Protein AF-A0A554VRQ4-F1 (afdb_monomer_lite)

Foldseek 3Di:
DKKKKKKKKWKFWQALVPGGDDTDDIDIDMDIADDPDDVVRVCCCCCVVVVHHDDPVQWDADPVVRKIKGKAKAAPVRHGDDPVVVVCRNVVNGIIMIIMMIMHMGDDDDDDDDDPPPPDD

Structure (mmCIF, N/CA/C/O backbone):
data_AF-A0A554VRQ4-F1
#
_entry.id   AF-A0A554VRQ4-F1
#
loop_
_atom_site.group_PDB
_atom_site.id
_atom_site.type_symbol
_atom_site.label_atom_id
_atom_site.label_alt_id
_atom_site.label_comp_id
_atom_site.label_asym_id
_atom_site.label_entity_id
_atom_site.label_seq_id
_atom_site.pdbx_PDB_ins_code
_atom_site.Cartn_x
_atom_site.Cartn_y
_atom_site.Cartn_z
_atom_site.occupancy
_atom_site.B_iso_or_equiv
_atom_site.auth_seq_id
_atom_site.auth_comp_id
_atom_site.auth_asym_id
_atom_site.auth_atom_id
_atom_site.pdbx_PDB_model_num
ATOM 1 N N . MET A 1 1 ? -8.711 6.465 19.608 1.00 90.56 1 MET A N 1
ATOM 2 C CA . MET A 1 1 ? -9.737 5.427 19.353 1.00 90.56 1 MET A CA 1
ATOM 3 C C . MET A 1 1 ? -9.061 4.222 18.715 1.00 90.56 1 MET A C 1
ATOM 5 O O . MET A 1 1 ? -7.950 4.379 18.217 1.00 90.56 1 MET A O 1
ATOM 9 N N . THR A 1 2 ? -9.646 3.027 18.795 1.00 95.50 2 THR A N 1
ATOM 10 C CA . THR A 1 2 ? -9.092 1.844 18.112 1.00 95.50 2 THR A CA 1
ATOM 11 C C . THR A 1 2 ? -9.851 1.640 16.814 1.00 95.50 2 THR A C 1
ATOM 13 O O . THR A 1 2 ? -11.077 1.631 16.828 1.00 95.50 2 THR A O 1
ATOM 16 N N . HIS A 1 3 ? -9.123 1.444 15.725 1.00 96.69 3 HIS A N 1
ATOM 17 C CA . HIS A 1 3 ? -9.673 1.111 14.421 1.00 96.69 3 HIS A CA 1
ATOM 18 C C . HIS A 1 3 ? -9.209 -0.287 14.028 1.00 96.69 3 HIS A C 1
ATOM 20 O O . HIS A 1 3 ? -8.067 -0.656 14.306 1.00 96.69 3 HIS A O 1
ATOM 26 N N . LEU A 1 4 ? -10.097 -1.059 13.415 1.00 96.81 4 LEU A N 1
ATOM 27 C CA . LEU A 1 4 ? -9.793 -2.334 12.783 1.00 96.81 4 LEU A CA 1
ATOM 28 C C . LEU A 1 4 ? -9.728 -2.112 11.280 1.00 96.81 4 LEU A C 1
ATOM 30 O O . LEU A 1 4 ? -10.665 -1.565 10.704 1.00 96.81 4 LEU A O 1
ATOM 34 N N . ILE A 1 5 ? -8.627 -2.522 10.671 1.00 97.69 5 ILE A N 1
ATOM 35 C CA . ILE A 1 5 ? -8.399 -2.412 9.236 1.00 97.69 5 ILE A CA 1
ATOM 36 C C . ILE A 1 5 ? -8.287 -3.825 8.688 1.00 97.69 5 ILE A C 1
ATOM 38 O O . ILE A 1 5 ? -7.500 -4.619 9.208 1.00 97.69 5 ILE A O 1
ATOM 42 N N . TYR A 1 6 ? -9.084 -4.116 7.668 1.00 97.81 6 TYR A N 1
ATOM 43 C CA . TYR A 1 6 ? -8.936 -5.279 6.801 1.00 97.81 6 TYR A CA 1
ATOM 44 C C . TYR A 1 6 ? -8.436 -4.787 5.457 1.00 97.81 6 TYR A C 1
ATOM 46 O O . TYR A 1 6 ? -8.896 -3.741 4.995 1.00 97.81 6 TYR A O 1
ATOM 54 N N . SER A 1 7 ? -7.494 -5.507 4.866 1.00 97.69 7 SER A N 1
ATOM 55 C CA . SER A 1 7 ? -6.928 -5.133 3.581 1.00 97.69 7 SER A CA 1
ATOM 56 C C . SER A 1 7 ? -6.642 -6.348 2.718 1.00 97.69 7 SER A C 1
ATOM 58 O O . SER A 1 7 ? -5.966 -7.269 3.186 1.00 97.69 7 SER A O 1
ATOM 60 N N . ASP A 1 8 ? -7.019 -6.252 1.458 1.00 97.69 8 ASP A N 1
ATOM 61 C CA . ASP A 1 8 ? -6.689 -7.211 0.417 1.00 97.69 8 ASP A CA 1
ATOM 62 C C . ASP A 1 8 ? -5.634 -6.588 -0.498 1.00 97.69 8 ASP A C 1
ATOM 64 O O . ASP A 1 8 ? -5.710 -5.406 -0.833 1.00 97.69 8 ASP A O 1
ATOM 68 N N . HIS A 1 9 ? -4.612 -7.363 -0.851 1.00 97.25 9 HIS A N 1
ATOM 69 C CA . HIS A 1 9 ? -3.454 -6.912 -1.617 1.00 97.25 9 HIS A CA 1
ATOM 70 C C . HIS A 1 9 ? -3.382 -7.737 -2.890 1.00 97.25 9 HIS A C 1
ATOM 72 O O . HIS A 1 9 ? -3.147 -8.944 -2.829 1.00 97.25 9 HIS A O 1
ATOM 78 N N . ASN A 1 10 ? -3.589 -7.091 -4.034 1.00 97.12 10 ASN A N 1
ATOM 79 C CA . ASN A 1 10 ? -3.439 -7.704 -5.348 1.00 97.12 10 ASN A CA 1
ATOM 80 C C . ASN A 1 10 ? -2.172 -7.149 -5.996 1.00 97.12 10 ASN A C 1
ATOM 82 O O . ASN A 1 10 ? -2.045 -5.939 -6.180 1.00 97.12 10 ASN A O 1
ATOM 86 N N . VAL A 1 11 ? -1.237 -8.033 -6.331 1.00 97.06 11 VAL A N 1
ATOM 87 C CA . VAL A 1 11 ? 0.063 -7.662 -6.889 1.00 97.06 11 VAL A CA 1
ATOM 88 C C . VAL A 1 11 ? 0.111 -8.046 -8.358 1.00 97.06 11 VAL A C 1
ATOM 90 O O . VAL A 1 11 ? -0.115 -9.208 -8.707 1.00 97.06 11 VAL A O 1
ATOM 93 N N . PHE A 1 12 ? 0.456 -7.088 -9.209 1.00 97.31 12 PHE A N 1
ATOM 94 C CA . PHE A 1 12 ? 0.561 -7.250 -10.655 1.00 97.31 12 PHE A CA 1
ATOM 95 C C . PHE A 1 12 ? 1.962 -6.877 -11.126 1.00 97.31 12 PHE A C 1
ATOM 97 O O . PHE A 1 12 ? 2.587 -5.992 -10.551 1.00 97.31 12 PHE A O 1
ATOM 104 N N . VAL A 1 13 ? 2.461 -7.519 -12.183 1.00 96.81 13 VAL A N 1
ATOM 105 C CA . VAL A 1 13 ? 3.591 -6.960 -12.943 1.00 96.81 13 VAL A CA 1
ATOM 106 C C . VAL A 1 13 ? 3.153 -5.618 -13.510 1.00 96.81 13 VAL A C 1
ATOM 108 O O . VAL A 1 13 ? 2.058 -5.524 -14.061 1.00 96.81 13 VAL A O 1
ATOM 111 N N . ASP A 1 14 ? 4.011 -4.611 -13.405 1.00 96.19 14 ASP A N 1
ATOM 112 C CA . ASP A 1 14 ? 3.687 -3.262 -13.848 1.00 96.19 14 ASP A CA 1
ATOM 113 C C . ASP A 1 14 ? 4.737 -2.732 -14.826 1.00 96.19 14 ASP A C 1
ATOM 115 O O . ASP A 1 14 ? 5.951 -2.795 -14.601 1.00 96.19 14 ASP A O 1
ATOM 119 N N . ASP A 1 15 ? 4.245 -2.238 -15.953 1.00 93.50 15 ASP A N 1
ATOM 120 C CA . ASP A 1 15 ? 5.029 -1.664 -17.033 1.00 93.50 15 ASP A CA 1
ATOM 121 C C . ASP A 1 15 ? 4.664 -0.194 -17.182 1.00 93.50 15 ASP A C 1
ATOM 123 O O . ASP A 1 15 ? 3.489 0.160 -17.205 1.00 93.50 15 ASP A O 1
ATOM 127 N N . PHE A 1 16 ? 5.662 0.675 -17.306 1.00 92.44 16 PHE A N 1
ATOM 128 C CA . PHE A 1 16 ? 5.398 2.108 -17.356 1.00 92.44 16 PHE A CA 1
ATOM 129 C C . PHE A 1 16 ? 4.540 2.532 -18.557 1.00 92.44 16 PHE A C 1
ATOM 131 O O . PHE A 1 16 ? 3.721 3.443 -18.430 1.00 92.44 16 PHE A O 1
ATOM 138 N N . GLU A 1 17 ? 4.711 1.894 -19.718 1.00 92.50 17 GLU A N 1
ATOM 139 C CA . GLU A 1 17 ? 3.980 2.260 -20.935 1.00 92.50 17 GLU A CA 1
ATOM 140 C C . GLU A 1 17 ? 2.649 1.513 -21.056 1.00 92.50 17 GLU A C 1
ATOM 142 O O . GLU A 1 17 ? 1.657 2.085 -21.513 1.00 92.50 17 GLU A O 1
ATOM 147 N N . GLU A 1 18 ? 2.622 0.239 -20.659 1.00 91.31 18 GLU A N 1
ATOM 148 C CA . GLU A 1 18 ? 1.457 -0.638 -20.834 1.00 91.31 18 GLU A CA 1
ATOM 149 C C . GLU A 1 18 ? 0.561 -0.736 -19.585 1.00 91.31 18 GLU A C 1
ATOM 151 O O . GLU A 1 18 ? -0.578 -1.192 -19.691 1.00 91.31 18 GLU A O 1
ATOM 156 N N . GLY A 1 19 ? 1.034 -0.266 -18.428 1.00 89.75 19 GLY A N 1
ATOM 157 C CA . GLY A 1 19 ? 0.351 -0.341 -17.138 1.00 89.75 19 GLY A CA 1
ATOM 158 C C . GLY A 1 19 ? 0.397 -1.737 -16.509 1.00 89.75 19 GLY A C 1
ATOM 159 O O . GLY A 1 19 ? 1.355 -2.496 -16.686 1.00 89.75 19 GLY A O 1
ATOM 160 N N . GLU A 1 20 ? -0.664 -2.075 -15.774 1.00 90.31 20 GLU A N 1
ATOM 161 C CA . GLU A 1 20 ? -0.806 -3.363 -15.092 1.00 90.31 20 GLU A CA 1
ATOM 162 C C . GLU A 1 20 ? -0.917 -4.526 -16.090 1.00 90.31 20 GLU A C 1
ATOM 164 O O . GLU A 1 20 ? -1.728 -4.508 -17.022 1.00 90.31 20 GLU A O 1
ATOM 169 N N . LYS A 1 21 ? -0.118 -5.571 -15.857 1.00 93.69 21 LYS A N 1
ATOM 170 C CA . LYS A 1 21 ? -0.062 -6.799 -16.658 1.00 93.69 21 L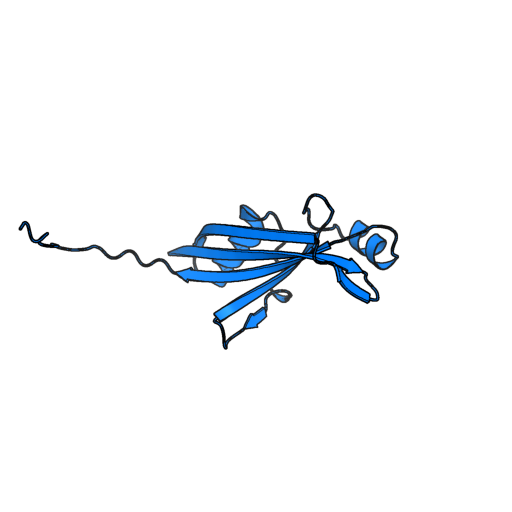YS A CA 1
ATOM 171 C C . LYS A 1 21 ? -0.576 -7.995 -15.851 1.00 93.69 21 LYS A C 1
ATOM 173 O O . LYS A 1 21 ? -1.720 -8.021 -15.400 1.00 93.69 21 LYS A O 1
ATOM 178 N N . ASP A 1 22 ? 0.258 -9.020 -15.701 1.00 95.38 22 ASP A N 1
ATOM 179 C CA . ASP A 1 22 ? -0.119 -10.283 -15.086 1.00 95.38 22 ASP A CA 1
ATOM 180 C C . ASP A 1 22 ? -0.248 -10.145 -13.569 1.00 95.38 22 ASP A C 1
ATOM 182 O O . ASP A 1 22 ? 0.634 -9.605 -12.901 1.00 95.38 22 ASP A O 1
ATOM 186 N N . HIS A 1 23 ? -1.323 -10.705 -13.017 1.00 96.06 23 HIS A N 1
ATOM 187 C CA . HIS A 1 23 ? -1.478 -10.882 -11.577 1.00 96.06 23 HIS A CA 1
ATOM 188 C C . HIS A 1 23 ? -0.500 -11.949 -11.072 1.00 96.06 23 HIS A C 1
ATOM 190 O O . HIS A 1 23 ? -0.539 -13.098 -11.521 1.00 96.06 23 HIS A O 1
ATOM 196 N N . VAL A 1 24 ? 0.350 -11.589 -10.113 1.00 95.62 24 VAL A N 1
ATOM 197 C CA . VAL A 1 24 ? 1.421 -12.458 -9.607 1.00 95.62 24 VAL A CA 1
ATOM 198 C C . VAL A 1 24 ? 1.195 -12.936 -8.185 1.00 95.62 24 VAL A C 1
ATOM 200 O O . VAL A 1 24 ? 1.670 -14.018 -7.837 1.00 95.62 24 VAL A O 1
ATOM 203 N N . ASN A 1 25 ? 0.485 -12.171 -7.354 1.00 95.31 25 ASN A N 1
ATOM 204 C CA . ASN A 1 25 ? 0.274 -12.552 -5.965 1.00 95.31 25 ASN A CA 1
ATOM 205 C C . ASN A 1 25 ? -0.971 -11.901 -5.367 1.00 95.31 25 ASN A C 1
ATOM 207 O O . ASN A 1 25 ? -1.312 -10.776 -5.708 1.00 95.31 25 ASN A O 1
ATOM 211 N N . PHE A 1 26 ? -1.583 -12.601 -4.417 1.00 95.94 26 PHE A N 1
ATOM 212 C CA . PHE A 1 26 ? -2.677 -12.094 -3.604 1.00 95.94 26 PHE A CA 1
ATOM 213 C C . PHE A 1 26 ? -2.438 -12.445 -2.141 1.00 95.94 26 PHE A C 1
ATOM 215 O O . PHE A 1 26 ? -2.082 -13.586 -1.827 1.00 95.94 26 PHE A O 1
ATOM 222 N N . TYR A 1 27 ? -2.667 -11.493 -1.243 1.00 95.62 27 TYR A N 1
ATOM 223 C CA . TYR A 1 27 ? -2.670 -11.762 0.189 1.00 95.62 27 TYR A CA 1
ATOM 224 C C . TYR A 1 27 ? -3.573 -10.800 0.954 1.00 95.62 27 TYR A C 1
ATOM 226 O O . TYR A 1 27 ? -3.866 -9.692 0.518 1.00 95.62 27 TYR A O 1
ATOM 234 N N . GLU A 1 28 ? -3.982 -11.230 2.141 1.00 97.19 28 GLU A N 1
ATOM 235 C CA . GLU A 1 28 ? -4.864 -10.473 3.022 1.00 97.19 28 GLU A CA 1
ATOM 236 C C . GLU A 1 28 ? -4.117 -10.121 4.305 1.00 97.19 28 GLU A C 1
ATOM 238 O O . GLU A 1 28 ? -3.312 -10.902 4.820 1.00 97.19 28 GLU A O 1
ATOM 243 N N . ASN A 1 29 ? -4.421 -8.956 4.861 1.00 96.12 29 ASN A N 1
ATOM 244 C CA . ASN A 1 29 ? -3.918 -8.523 6.153 1.00 96.12 29 ASN A CA 1
ATOM 245 C C . ASN A 1 29 ? -5.045 -7.934 6.995 1.00 96.12 29 ASN A C 1
ATOM 247 O O . ASN A 1 29 ? -6.027 -7.385 6.498 1.00 96.12 29 ASN A O 1
ATOM 251 N N . ASN A 1 30 ? -4.873 -8.011 8.311 1.00 96.31 30 ASN A N 1
ATOM 252 C CA . ASN A 1 30 ? -5.686 -7.250 9.245 1.00 96.31 30 ASN A CA 1
ATOM 253 C C . ASN A 1 30 ? -4.812 -6.629 10.332 1.00 96.31 30 ASN A C 1
ATOM 255 O O . ASN A 1 30 ? -3.773 -7.172 10.712 1.00 96.31 30 ASN A O 1
ATOM 259 N N . ALA A 1 31 ? -5.227 -5.470 10.831 1.00 96.81 31 ALA A N 1
ATOM 260 C CA . ALA A 1 31 ? -4.524 -4.782 11.900 1.00 96.81 31 ALA A CA 1
ATOM 261 C C . ALA A 1 31 ? -5.476 -3.971 12.775 1.00 96.81 31 ALA A C 1
ATOM 263 O O . ALA A 1 31 ? -6.460 -3.401 12.310 1.00 96.81 31 ALA A O 1
ATOM 264 N N . GLN A 1 32 ? -5.131 -3.866 14.058 1.00 97.06 32 GLN A N 1
ATOM 265 C CA . GLN A 1 32 ? -5.722 -2.875 14.950 1.00 97.06 32 GLN A CA 1
ATOM 266 C C . GLN A 1 32 ? -4.763 -1.703 15.122 1.00 97.06 32 GLN A C 1
ATOM 268 O O . GLN A 1 32 ? -3.602 -1.889 15.493 1.00 97.06 32 GLN A O 1
ATOM 273 N N . VAL A 1 33 ? -5.267 -0.493 14.898 1.00 97.12 33 VAL A N 1
ATOM 274 C CA . VAL A 1 33 ? -4.489 0.747 14.951 1.00 97.12 33 VAL A CA 1
ATOM 275 C C . VAL A 1 33 ? -5.142 1.722 15.921 1.00 97.12 33 VAL A C 1
ATOM 277 O O . VAL A 1 33 ? -6.357 1.932 15.903 1.00 97.12 33 VAL A O 1
ATOM 280 N N . LYS A 1 34 ? -4.340 2.332 16.799 1.00 96.81 34 LYS A N 1
ATOM 281 C CA . LYS A 1 34 ? -4.808 3.418 17.664 1.00 96.81 34 LYS A CA 1
ATOM 282 C C . LYS A 1 34 ? -4.578 4.748 16.961 1.00 96.81 34 LYS A C 1
ATOM 284 O O . LYS A 1 34 ? -3.435 5.110 16.731 1.00 96.81 34 LYS A O 1
ATOM 289 N N . ALA A 1 35 ? -5.657 5.466 16.677 1.00 96.94 35 ALA A N 1
ATOM 290 C CA . ALA A 1 35 ? -5.616 6.756 15.995 1.00 96.94 35 ALA A CA 1
ATOM 291 C C . ALA A 1 35 ? -6.742 7.684 16.479 1.00 96.94 35 ALA A C 1
ATOM 293 O O . ALA A 1 35 ? -7.703 7.245 17.123 1.00 96.94 35 ALA A O 1
ATOM 294 N N . GLU A 1 36 ? -6.618 8.971 16.184 1.00 95.81 36 GLU A N 1
ATOM 295 C CA . GLU A 1 36 ? -7.581 10.034 16.481 1.00 95.81 36 GLU A CA 1
ATOM 296 C C . GLU A 1 36 ? -8.715 10.113 15.456 1.00 95.81 36 GLU A C 1
ATOM 298 O O . GLU A 1 36 ? -9.780 10.623 15.780 1.00 95.81 36 GLU A O 1
ATOM 303 N N . ASN A 1 37 ? -8.510 9.622 14.233 1.00 93.69 37 ASN A N 1
ATOM 304 C CA . ASN A 1 37 ? -9.518 9.586 13.173 1.00 93.69 37 ASN A CA 1
ATOM 305 C C . ASN A 1 37 ? -9.170 8.519 12.116 1.00 93.69 37 ASN A C 1
ATOM 307 O O . ASN A 1 37 ? -8.080 7.943 12.148 1.00 93.69 37 ASN A O 1
ATOM 311 N N . LEU A 1 38 ? -10.090 8.280 11.174 1.00 92.50 38 LEU A N 1
ATOM 312 C CA . LEU A 1 38 ? -9.932 7.282 10.109 1.00 92.50 38 LEU A CA 1
ATOM 313 C C . LEU A 1 38 ? -8.704 7.534 9.227 1.00 92.50 38 LEU A C 1
ATOM 315 O O . LEU A 1 38 ? -7.960 6.600 8.947 1.00 92.50 38 LEU A O 1
ATOM 319 N N . LEU A 1 39 ? -8.462 8.786 8.826 1.00 94.75 39 LEU A N 1
ATOM 320 C CA . LEU A 1 39 ? -7.331 9.125 7.960 1.00 94.75 39 LEU A CA 1
ATOM 321 C C . LEU A 1 39 ? -5.997 8.799 8.638 1.00 94.75 39 LEU A C 1
ATOM 323 O O . LEU A 1 39 ? -5.143 8.165 8.029 1.00 94.75 39 LEU A O 1
ATOM 327 N N . GLN A 1 40 ? -5.848 9.166 9.911 1.00 97.25 40 GLN A N 1
ATOM 328 C CA . GLN A 1 40 ? -4.653 8.830 10.680 1.00 97.25 40 GLN A CA 1
ATOM 329 C C . GLN A 1 40 ? -4.528 7.313 10.900 1.00 97.25 40 GLN A C 1
ATOM 331 O O . GLN A 1 40 ? -3.421 6.789 10.920 1.00 97.25 40 GLN A O 1
ATOM 336 N N . ALA A 1 41 ? -5.639 6.581 11.050 1.00 97.00 41 ALA A N 1
ATOM 337 C CA . ALA A 1 41 ? -5.589 5.123 11.157 1.00 97.00 41 ALA A CA 1
ATOM 338 C C . ALA A 1 41 ? -5.020 4.475 9.884 1.00 97.00 41 ALA A C 1
ATOM 340 O O 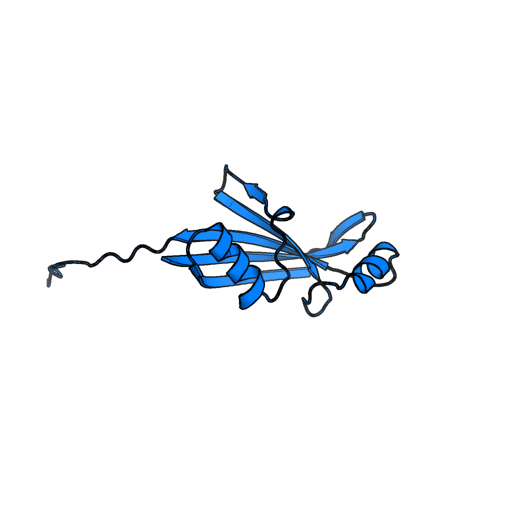. ALA A 1 41 ? -4.201 3.564 9.983 1.00 97.00 41 ALA A O 1
ATOM 341 N N . ILE A 1 42 ? -5.424 4.973 8.711 1.00 96.12 42 ILE A N 1
ATOM 342 C CA . ILE A 1 42 ? -4.928 4.527 7.402 1.00 96.12 42 ILE A CA 1
ATOM 343 C C . ILE A 1 42 ? -3.448 4.879 7.236 1.00 96.12 42 ILE A C 1
ATOM 345 O O . ILE A 1 42 ? -2.652 4.017 6.877 1.00 96.12 42 ILE A O 1
ATOM 349 N N . GLU A 1 43 ? -3.063 6.115 7.554 1.00 97.75 43 GLU A N 1
ATOM 350 C CA . GLU A 1 43 ? -1.668 6.564 7.508 1.00 97.75 43 GLU A CA 1
ATOM 351 C C . GLU A 1 43 ? -0.761 5.688 8.383 1.00 97.75 43 GLU A C 1
ATOM 353 O O . GLU A 1 43 ? 0.260 5.187 7.914 1.00 97.75 43 GLU A O 1
ATOM 358 N N . LEU A 1 44 ? -1.151 5.444 9.638 1.00 98.06 44 LEU A N 1
ATOM 359 C CA . LEU A 1 44 ? -0.393 4.597 10.565 1.00 98.06 44 LEU A CA 1
ATOM 360 C C . LEU A 1 44 ? -0.357 3.134 10.115 1.00 98.06 44 LEU A C 1
ATOM 362 O O . LEU A 1 44 ? 0.633 2.444 10.335 1.00 98.06 44 LEU A O 1
ATOM 366 N N . TYR A 1 45 ? -1.417 2.637 9.482 1.00 97.56 45 TYR A N 1
ATOM 367 C CA . TYR A 1 45 ? -1.418 1.290 8.922 1.00 97.56 45 TYR A CA 1
ATOM 368 C C . TYR A 1 45 ? -0.401 1.153 7.784 1.00 97.56 45 TYR A C 1
ATOM 370 O O . TYR A 1 45 ? 0.460 0.274 7.827 1.00 97.56 45 TYR A O 1
ATOM 378 N N . ILE A 1 46 ? -0.445 2.070 6.819 1.00 96.81 46 ILE A N 1
ATOM 379 C CA . ILE A 1 46 ? 0.462 2.081 5.669 1.00 96.81 46 ILE A CA 1
ATOM 380 C C . ILE A 1 46 ? 1.918 2.253 6.131 1.00 96.81 46 ILE A C 1
ATOM 382 O O . ILE A 1 46 ? 2.790 1.499 5.708 1.00 96.81 46 ILE A O 1
ATOM 386 N N . THR A 1 47 ? 2.180 3.172 7.061 1.00 97.25 47 THR A N 1
ATOM 387 C CA . T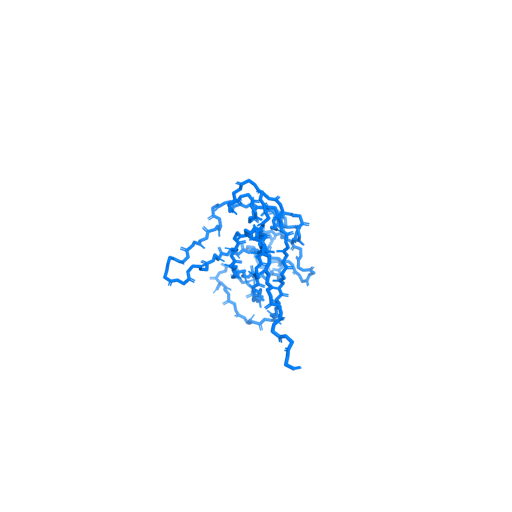HR A 1 47 ? 3.550 3.490 7.501 1.00 97.25 47 THR A CA 1
ATOM 388 C C . THR A 1 47 ? 4.118 2.528 8.542 1.00 97.25 47 THR A C 1
ATOM 390 O O . THR A 1 47 ? 5.280 2.145 8.443 1.00 97.25 47 THR A O 1
ATOM 393 N N . GLU A 1 48 ? 3.342 2.107 9.545 1.00 97.06 48 GLU A N 1
ATOM 394 C CA . GLU A 1 48 ? 3.865 1.316 10.671 1.00 97.06 48 GLU A CA 1
ATOM 395 C C . GLU A 1 48 ? 3.602 -0.189 10.556 1.00 97.06 48 GLU A C 1
ATOM 397 O O . GLU A 1 48 ? 4.229 -0.969 11.280 1.00 97.06 48 GLU A O 1
ATOM 402 N N . LYS A 1 49 ? 2.638 -0.612 9.726 1.00 95.31 49 LYS A N 1
ATOM 403 C CA . LYS A 1 49 ? 2.313 -2.038 9.531 1.00 95.31 49 LYS A CA 1
ATOM 404 C C . LYS A 1 49 ? 2.782 -2.562 8.187 1.00 95.31 49 LYS A C 1
ATOM 406 O O . LYS A 1 49 ? 3.274 -3.684 8.144 1.00 95.31 49 LYS A O 1
ATOM 411 N N . LEU A 1 50 ? 2.632 -1.763 7.133 1.00 94.88 50 LEU A N 1
ATOM 412 C CA . LEU A 1 50 ? 3.068 -2.126 5.784 1.00 94.88 50 LEU A CA 1
ATOM 413 C C . LEU A 1 50 ? 4.441 -1.550 5.418 1.00 94.88 50 LEU A C 1
ATOM 415 O O . LEU A 1 50 ? 5.042 -2.007 4.456 1.00 94.88 50 LEU A O 1
ATOM 419 N N . TYR A 1 51 ? 4.961 -0.6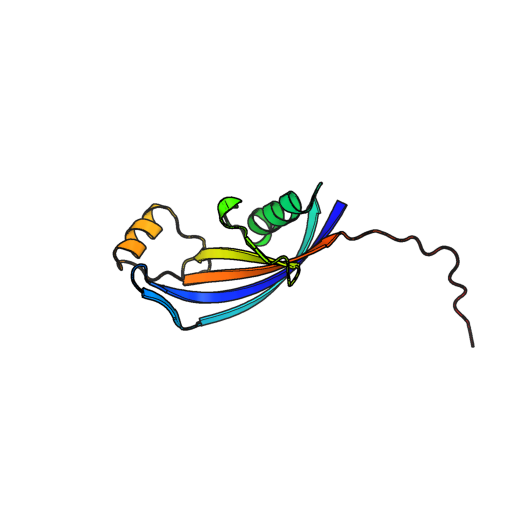05 6.209 1.00 95.38 51 TYR A N 1
ATOM 420 C CA . TYR A 1 51 ? 6.267 0.030 5.999 1.00 95.38 51 TYR A CA 1
ATOM 421 C C . TYR A 1 51 ? 6.393 0.787 4.666 1.00 95.38 51 TYR A C 1
ATOM 423 O O . TYR A 1 51 ? 7.494 0.942 4.140 1.00 95.38 51 TYR A O 1
ATOM 431 N N . TYR A 1 52 ? 5.276 1.303 4.148 1.00 96.06 52 TYR A N 1
ATOM 432 C CA . TYR A 1 52 ? 5.235 2.133 2.945 1.00 96.06 52 TYR A CA 1
ATOM 433 C C . TYR A 1 52 ? 5.154 3.621 3.271 1.00 96.06 52 TYR A C 1
ATOM 435 O O . TYR A 1 52 ? 4.698 4.034 4.340 1.00 96.06 52 TYR A O 1
ATOM 443 N N . THR A 1 53 ? 5.557 4.452 2.314 1.00 95.50 53 THR A N 1
ATOM 444 C CA . THR A 1 53 ? 5.391 5.900 2.400 1.00 95.50 53 THR A CA 1
ATOM 445 C C . THR A 1 53 ? 3.926 6.255 2.179 1.00 95.50 53 THR A C 1
ATOM 447 O O . THR A 1 53 ? 3.344 5.958 1.134 1.00 95.50 53 THR A O 1
ATOM 450 N N . PHE A 1 54 ? 3.321 6.939 3.149 1.00 95.94 54 PHE A N 1
ATOM 451 C CA . PHE A 1 54 ? 1.955 7.420 3.002 1.00 95.94 54 PHE A CA 1
ATOM 452 C C . PHE A 1 54 ? 1.890 8.710 2.177 1.00 95.94 54 PHE A C 1
ATOM 454 O O . PHE A 1 54 ? 2.523 9.714 2.507 1.00 95.94 54 PHE A O 1
ATOM 461 N N . LYS A 1 55 ? 1.074 8.684 1.125 1.00 94.38 55 LYS A N 1
ATOM 462 C CA . LYS A 1 55 ? 0.764 9.809 0.245 1.00 94.38 55 LYS A CA 1
ATOM 463 C C . LYS A 1 55 ? -0.743 9.900 0.096 1.00 94.38 55 LYS A C 1
ATOM 465 O O . LYS A 1 55 ? -1.372 9.074 -0.559 1.00 94.38 55 LYS A O 1
ATOM 470 N N . LYS A 1 56 ? -1.344 10.899 0.738 1.00 92.88 56 LYS A N 1
ATOM 471 C CA . LYS A 1 56 ? -2.804 11.051 0.798 1.00 92.88 56 LYS A CA 1
ATOM 472 C C . LYS A 1 56 ? -3.442 11.131 -0.592 1.00 92.88 56 LYS A C 1
ATOM 474 O O . LYS A 1 56 ? -4.572 10.695 -0.763 1.00 92.88 56 LYS A O 1
ATOM 479 N N . GLU A 1 57 ? -2.732 11.682 -1.567 1.00 93.31 57 GLU A N 1
ATOM 480 C CA . GLU A 1 57 ? -3.155 11.789 -2.963 1.00 93.31 57 GLU A CA 1
ATOM 481 C C . GLU A 1 57 ? -3.366 10.439 -3.666 1.00 93.31 57 GLU A C 1
ATOM 483 O O . GLU A 1 57 ? -4.030 10.410 -4.696 1.00 93.31 57 GLU A O 1
ATOM 488 N N . TYR A 1 58 ? -2.831 9.340 -3.125 1.00 91.25 58 TYR A N 1
ATOM 489 C CA . TYR A 1 58 ? -3.031 7.992 -3.668 1.00 91.25 58 TYR A CA 1
ATOM 490 C C . TYR A 1 58 ? -4.256 7.297 -3.066 1.00 91.25 58 TYR A C 1
ATOM 492 O O . TYR A 1 58 ? -4.622 6.215 -3.513 1.00 91.25 58 TYR A O 1
ATOM 500 N N . LEU A 1 59 ? -4.906 7.905 -2.066 1.00 93.62 59 LEU A N 1
ATOM 501 C CA . LEU A 1 59 ? -6.145 7.375 -1.513 1.00 93.62 59 LEU A CA 1
ATOM 502 C C . LEU A 1 59 ? -7.323 7.694 -2.425 1.00 93.62 59 LEU A C 1
ATOM 504 O O . LEU A 1 59 ? -7.620 8.858 -2.705 1.00 93.62 59 LEU A O 1
ATOM 508 N N . TYR A 1 60 ? -8.071 6.654 -2.759 1.00 94.44 60 TYR A N 1
ATOM 509 C CA . TYR A 1 60 ? -9.375 6.766 -3.384 1.00 94.44 60 TYR A CA 1
ATOM 510 C C . TYR A 1 60 ? -10.421 6.066 -2.512 1.00 94.44 60 TYR A C 1
ATOM 512 O O . TYR A 1 60 ? -10.220 4.933 -2.092 1.00 94.44 60 TYR A O 1
ATOM 520 N N . LEU A 1 61 ? -11.527 6.745 -2.206 1.00 93.44 61 LEU A N 1
ATOM 521 C CA . LEU A 1 61 ? -12.662 6.151 -1.498 1.00 93.44 61 LEU A CA 1
ATOM 522 C C . LEU A 1 61 ? -13.773 5.871 -2.507 1.00 93.44 61 LEU A C 1
ATOM 524 O O . LEU A 1 61 ? -14.311 6.809 -3.096 1.00 93.44 61 LEU A O 1
ATOM 528 N N . ASP A 1 62 ? -14.148 4.605 -2.651 1.00 92.69 62 ASP A N 1
ATOM 529 C CA . ASP A 1 62 ? -15.374 4.229 -3.343 1.00 92.69 62 ASP A CA 1
ATOM 530 C C . ASP A 1 62 ? -16.562 4.381 -2.379 1.00 92.69 62 ASP A C 1
ATOM 532 O O . ASP A 1 62 ? -16.765 3.594 -1.450 1.00 92.69 62 ASP A O 1
ATOM 536 N N . GLU A 1 63 ? -17.362 5.428 -2.589 1.00 86.88 63 GLU A N 1
ATOM 537 C CA . GLU A 1 63 ? -18.539 5.721 -1.764 1.00 86.88 63 GLU A CA 1
ATOM 538 C C . GLU A 1 63 ? -19.635 4.649 -1.870 1.00 86.88 63 GLU A C 1
ATOM 540 O O . GLU A 1 63 ? -20.435 4.517 -0.943 1.00 86.88 63 GLU A O 1
ATOM 545 N N . GLY A 1 64 ? -19.688 3.885 -2.968 1.00 87.44 64 GLY A N 1
ATOM 546 C CA . GLY A 1 64 ? -20.707 2.858 -3.186 1.00 87.44 64 GLY A CA 1
ATOM 547 C C . GLY A 1 64 ? -20.461 1.583 -2.382 1.00 87.44 64 GLY A C 1
ATOM 548 O O . GLY A 1 64 ? -21.413 0.912 -1.979 1.00 87.44 64 GLY A O 1
ATOM 549 N N . THR A 1 65 ? -19.193 1.262 -2.133 1.00 88.44 65 THR A N 1
ATOM 550 C CA . THR A 1 65 ? -18.764 0.033 -1.447 1.00 88.44 65 THR A CA 1
ATOM 551 C C . THR A 1 65 ? -18.131 0.294 -0.081 1.00 88.44 65 THR A C 1
ATOM 553 O O . THR A 1 65 ? -17.933 -0.645 0.690 1.00 88.44 65 THR A O 1
ATOM 556 N N . HIS A 1 66 ? -17.852 1.561 0.248 1.00 88.25 66 HIS A N 1
ATOM 557 C CA . HIS A 1 66 ? -17.086 1.976 1.425 1.00 88.25 66 HIS A CA 1
ATOM 558 C C . HIS A 1 66 ? -15.688 1.336 1.497 1.00 88.25 66 HIS A C 1
ATOM 560 O O . HIS A 1 66 ? -15.153 1.122 2.588 1.00 88.25 66 HIS A O 1
ATOM 566 N N . VAL A 1 67 ? -15.101 1.042 0.334 1.00 95.00 67 VAL A N 1
ATOM 567 C CA . VAL A 1 67 ? -13.745 0.505 0.194 1.00 95.00 67 VAL A CA 1
ATOM 568 C C . VAL A 1 67 ? -12.777 1.634 -0.136 1.00 95.00 67 VAL A C 1
ATOM 570 O O . VAL A 1 67 ? -13.075 2.546 -0.908 1.00 95.00 67 VAL A O 1
ATOM 573 N N . ILE A 1 68 ? -11.608 1.587 0.491 1.00 95.69 68 ILE A N 1
ATOM 574 C CA . ILE A 1 68 ? -10.506 2.511 0.251 1.00 95.69 68 ILE A CA 1
ATOM 575 C C . ILE A 1 68 ? -9.479 1.803 -0.621 1.00 95.69 68 ILE A C 1
ATOM 577 O O . ILE A 1 68 ? -8.945 0.773 -0.223 1.00 95.69 68 ILE A O 1
ATOM 581 N N . HIS A 1 69 ? -9.178 2.386 -1.770 1.00 96.12 69 HIS A N 1
ATOM 582 C CA . HIS A 1 69 ? -8.151 1.919 -2.686 1.00 96.12 69 HIS A CA 1
ATOM 583 C C . HIS A 1 69 ? -6.871 2.732 -2.502 1.00 96.12 69 HIS A C 1
ATOM 585 O O . HIS A 1 69 ? -6.925 3.945 -2.259 1.00 96.12 69 HIS A O 1
ATOM 591 N N . TYR A 1 70 ? -5.728 2.062 -2.600 1.00 95.69 70 TYR A N 1
ATOM 592 C CA . TYR A 1 70 ? -4.416 2.696 -2.538 1.00 95.69 70 TYR A CA 1
ATOM 593 C C . TYR A 1 70 ? -3.388 1.811 -3.236 1.00 95.69 70 TYR A C 1
ATOM 595 O O . TYR A 1 70 ? -3.295 0.628 -2.927 1.00 95.69 70 TYR A O 1
ATOM 603 N N . ASP A 1 71 ? -2.587 2.397 -4.120 1.00 93.75 71 ASP A N 1
ATOM 604 C CA . ASP A 1 71 ? -1.647 1.649 -4.953 1.00 93.75 71 ASP A CA 1
ATOM 605 C C . ASP A 1 71 ? -0.207 2.085 -4.641 1.00 93.75 71 ASP A C 1
ATOM 607 O O . ASP A 1 71 ? 0.091 3.275 -4.479 1.00 93.75 71 ASP A O 1
ATOM 611 N N . VAL A 1 72 ? 0.705 1.115 -4.554 1.00 95.19 72 VAL A N 1
ATOM 612 C CA . VAL A 1 72 ? 2.147 1.352 -4.391 1.00 95.19 72 VAL A CA 1
ATOM 613 C C . VAL A 1 72 ? 2.913 0.542 -5.415 1.00 95.19 72 VAL A C 1
ATOM 615 O O . VAL A 1 72 ? 2.634 -0.630 -5.637 1.00 95.19 72 VAL A O 1
ATOM 618 N N . LEU A 1 73 ? 3.929 1.166 -6.001 1.00 95.88 73 LEU A N 1
ATOM 619 C CA . LEU A 1 73 ? 4.882 0.474 -6.854 1.00 95.88 73 LEU A CA 1
ATOM 620 C C . LEU A 1 73 ? 5.987 -0.139 -5.987 1.00 95.88 73 LEU A C 1
ATOM 622 O O . LEU A 1 73 ? 6.681 0.594 -5.271 1.00 95.88 73 LEU A O 1
ATOM 626 N N . VAL A 1 74 ? 6.136 -1.460 -6.055 1.00 96.81 74 VAL A N 1
ATOM 627 C CA . VAL A 1 74 ? 7.059 -2.249 -5.232 1.00 96.81 74 VAL A CA 1
ATOM 628 C C . VAL A 1 74 ? 7.996 -3.121 -6.067 1.00 96.81 74 VAL A C 1
ATOM 630 O O . VAL A 1 74 ? 7.745 -3.390 -7.242 1.00 96.81 74 VAL A O 1
ATOM 633 N N . ASP A 1 75 ? 9.107 -3.536 -5.466 1.00 96.25 75 ASP A N 1
ATOM 634 C CA . ASP A 1 75 ? 10.039 -4.494 -6.050 1.00 96.25 75 ASP A CA 1
ATOM 635 C C . ASP A 1 75 ? 9.595 -5.947 -5.785 1.00 96.25 75 ASP A C 1
ATOM 637 O O . ASP A 1 75 ? 8.526 -6.216 -5.229 1.00 96.25 75 ASP A O 1
ATOM 641 N N . ASN A 1 76 ? 10.423 -6.912 -6.192 1.00 94.19 76 ASN A N 1
ATOM 642 C CA . ASN A 1 76 ? 10.142 -8.335 -5.984 1.00 94.19 76 ASN A CA 1
ATOM 643 C C . ASN A 1 76 ? 10.077 -8.741 -4.497 1.00 94.19 76 ASN A C 1
ATOM 645 O O . ASN A 1 76 ? 9.453 -9.748 -4.162 1.00 94.19 76 ASN A O 1
ATOM 649 N N . ASP A 1 77 ? 10.704 -7.967 -3.612 1.00 94.12 77 ASP A N 1
ATOM 650 C CA . ASP A 1 77 ? 10.712 -8.196 -2.169 1.00 94.12 77 ASP A CA 1
ATOM 651 C C . ASP A 1 77 ? 9.613 -7.379 -1.458 1.00 94.12 77 ASP A C 1
ATOM 653 O O . ASP A 1 77 ? 9.586 -7.304 -0.227 1.00 94.12 77 ASP A O 1
ATOM 657 N N . GLN A 1 78 ? 8.674 -6.812 -2.230 1.00 91.19 78 GLN A N 1
ATOM 658 C CA . GLN A 1 78 ? 7.552 -5.984 -1.781 1.00 91.19 78 GLN A CA 1
ATOM 659 C C . GLN A 1 78 ? 7.978 -4.685 -1.084 1.00 91.19 78 GLN A C 1
ATOM 661 O O . GLN A 1 78 ? 7.196 -4.120 -0.314 1.00 91.19 78 GLN A O 1
ATOM 666 N N . GLN A 1 79 ? 9.187 -4.187 -1.356 1.00 95.38 79 GLN A N 1
ATOM 667 C CA . GLN A 1 79 ? 9.653 -2.884 -0.884 1.00 95.38 79 GLN A CA 1
ATOM 668 C C . GLN A 1 79 ? 9.231 -1.786 -1.855 1.00 95.38 79 GLN A C 1
ATOM 670 O O . GLN A 1 79 ? 9.294 -1.960 -3.069 1.00 95.38 79 GLN A O 1
ATOM 675 N N . GLU A 1 80 ? 8.797 -0.640 -1.329 1.00 96.06 80 GLU A N 1
ATOM 676 C CA . GLU A 1 80 ? 8.450 0.509 -2.167 1.00 96.06 80 GLU A CA 1
ATOM 677 C C . GLU A 1 80 ? 9.675 1.007 -2.944 1.00 96.06 80 GLU A C 1
ATOM 679 O O . GLU A 1 80 ? 10.736 1.239 -2.363 1.00 96.06 80 GLU A O 1
ATOM 684 N N . LEU A 1 81 ? 9.500 1.243 -4.248 1.00 96.12 81 LEU A N 1
ATOM 685 C CA . LEU A 1 81 ? 10.576 1.768 -5.085 1.00 96.12 81 LEU A CA 1
ATOM 686 C C . LEU A 1 81 ? 10.992 3.175 -4.646 1.00 96.12 81 LEU A C 1
ATOM 688 O O . LEU A 1 81 ? 10.171 4.100 -4.534 1.00 96.12 81 LEU A O 1
ATOM 692 N N . THR A 1 82 ? 12.302 3.367 -4.531 1.00 95.38 82 THR A N 1
ATOM 693 C CA . THR A 1 82 ? 12.934 4.679 -4.389 1.00 95.38 82 THR A CA 1
ATOM 694 C C . THR A 1 82 ? 12.744 5.535 -5.645 1.00 95.38 82 THR A C 1
ATOM 696 O O . THR A 1 82 ? 12.398 5.057 -6.724 1.00 95.38 82 THR A O 1
ATOM 699 N N . GLU A 1 83 ? 13.023 6.839 -5.550 1.00 94.88 83 GLU A N 1
ATOM 700 C CA . GLU A 1 83 ? 12.950 7.738 -6.712 1.00 94.88 83 GLU A CA 1
ATOM 701 C C . GLU A 1 83 ? 13.902 7.318 -7.850 1.00 94.88 83 GLU A C 1
ATOM 703 O O . GLU A 1 83 ? 13.593 7.513 -9.026 1.00 94.88 83 GLU A O 1
ATOM 708 N N . ILE A 1 84 ? 15.062 6.742 -7.515 1.00 96.94 84 ILE A N 1
ATOM 709 C CA . ILE A 1 84 ? 16.023 6.267 -8.517 1.00 96.94 84 ILE A CA 1
ATOM 710 C C . ILE A 1 84 ? 15.459 5.042 -9.235 1.00 96.94 84 ILE A C 1
ATOM 712 O O . ILE A 1 84 ? 15.446 5.028 -10.461 1.00 96.94 84 ILE A O 1
ATOM 716 N N . GLU A 1 85 ? 14.945 4.065 -8.491 1.00 96.88 85 GLU A N 1
ATOM 717 C CA . GLU A 1 85 ? 14.354 2.850 -9.061 1.00 96.88 85 GLU A CA 1
ATOM 718 C C . GLU A 1 85 ? 13.123 3.168 -9.905 1.00 96.88 85 GLU A C 1
ATOM 720 O O . GLU A 1 85 ? 12.986 2.632 -10.997 1.00 96.88 85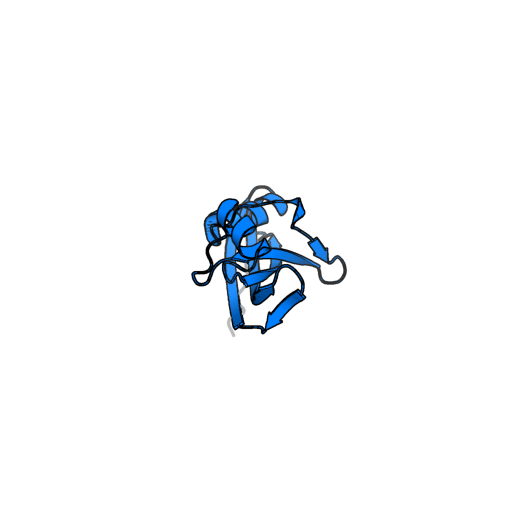 GLU A O 1
ATOM 725 N N . ARG A 1 86 ? 12.279 4.121 -9.488 1.00 95.94 86 ARG A N 1
ATOM 726 C CA . ARG A 1 86 ? 11.157 4.593 -10.319 1.00 95.94 86 ARG A CA 1
ATOM 727 C C . ARG A 1 86 ? 11.635 5.103 -11.677 1.00 95.94 86 ARG A C 1
ATOM 729 O O . ARG A 1 86 ? 11.110 4.679 -12.695 1.00 95.94 86 ARG A O 1
ATOM 736 N N . LYS A 1 87 ? 12.695 5.917 -11.717 1.00 97.12 87 LYS A N 1
ATOM 737 C CA . LYS A 1 87 ? 13.287 6.396 -12.984 1.00 97.12 87 LYS A CA 1
ATOM 738 C C . LYS A 1 87 ? 13.908 5.282 -13.827 1.00 97.12 87 LYS A C 1
ATOM 740 O O . LYS A 1 87 ? 14.086 5.467 -15.029 1.00 97.12 87 LYS A O 1
ATOM 745 N N . GLN A 1 88 ? 14.327 4.179 -13.212 1.00 97.06 88 GLN A N 1
ATOM 746 C CA . GLN A 1 88 ? 14.833 3.004 -13.924 1.00 97.06 88 GLN A CA 1
ATOM 747 C C . GLN A 1 88 ? 13.677 2.180 -14.491 1.00 97.06 88 GLN A C 1
ATOM 749 O O . GLN A 1 88 ? 13.720 1.779 -15.651 1.00 97.06 88 GLN A O 1
ATOM 754 N N . TRP A 1 89 ? 12.616 1.996 -13.709 1.00 96.31 89 TRP A N 1
ATOM 755 C CA . TRP A 1 89 ? 11.385 1.345 -14.139 1.00 96.31 89 TRP A CA 1
ATOM 756 C C . TRP A 1 89 ? 10.718 2.097 -15.300 1.00 96.31 89 TRP A C 1
ATOM 758 O O . TRP A 1 89 ? 10.401 1.481 -16.311 1.00 96.31 89 TRP A O 1
ATOM 768 N N . GLU A 1 90 ? 10.643 3.431 -15.239 1.00 96.44 90 GLU A N 1
ATOM 769 C CA . GLU A 1 90 ? 10.145 4.294 -16.329 1.00 96.44 90 GLU A CA 1
ATOM 770 C C . GLU A 1 90 ? 10.906 4.110 -17.658 1.00 96.44 90 GLU A C 1
ATOM 772 O O . GLU A 1 90 ? 10.402 4.452 -18.725 1.00 96.44 90 GLU A O 1
ATOM 777 N N . LYS A 1 91 ? 12.134 3.581 -17.609 1.00 96.50 91 LYS A N 1
ATOM 778 C CA . LYS A 1 91 ? 12.968 3.279 -18.783 1.00 96.50 91 LYS A CA 1
ATOM 779 C C . LYS A 1 91 ? 12.971 1.795 -19.162 1.00 96.50 91 LYS A C 1
ATOM 781 O O . LYS A 1 91 ? 13.695 1.416 -20.081 1.00 96.50 91 LYS A O 1
ATOM 786 N N . GLY A 1 92 ? 12.244 0.954 -18.428 1.00 94.69 92 GLY A N 1
ATOM 787 C CA . GLY A 1 92 ? 12.262 -0.501 -18.578 1.00 94.69 92 GLY A CA 1
ATOM 788 C C . GLY A 1 92 ? 13.567 -1.166 -18.121 1.00 94.69 92 GLY A C 1
ATOM 789 O O . GLY A 1 92 ? 13.871 -2.277 -18.549 1.00 94.69 92 GLY A O 1
ATOM 790 N N . GLU A 1 93 ? 14.372 -0.498 -17.286 1.00 96.19 93 GLU A N 1
ATOM 791 C CA . GLU A 1 93 ? 15.654 -1.032 -16.795 1.00 96.19 93 GLU A CA 1
ATOM 792 C C . GLU A 1 93 ? 15.474 -2.027 -15.636 1.00 96.19 93 GLU A C 1
ATOM 794 O O . GLU A 1 93 ? 16.336 -2.881 -15.423 1.00 96.19 93 GLU A O 1
ATOM 799 N N . ILE A 1 94 ? 14.366 -1.929 -14.895 1.00 96.12 94 ILE A N 1
ATOM 800 C CA . ILE A 1 94 ? 13.996 -2.854 -13.819 1.00 96.12 94 ILE A CA 1
ATOM 801 C C . ILE A 1 94 ? 12.526 -3.258 -13.945 1.00 96.12 94 ILE A C 1
ATOM 803 O O . ILE A 1 94 ? 11.702 -2.494 -14.447 1.00 96.12 94 ILE A O 1
ATOM 807 N N . THR A 1 95 ? 12.196 -4.450 -13.453 1.00 95.31 95 THR A N 1
ATOM 808 C CA . THR A 1 95 ? 10.807 -4.885 -13.280 1.00 95.31 95 THR A CA 1
ATOM 809 C C . THR A 1 95 ? 10.277 -4.361 -11.954 1.00 95.31 95 THR A C 1
ATOM 811 O O . THR A 1 95 ? 10.923 -4.542 -10.922 1.00 95.3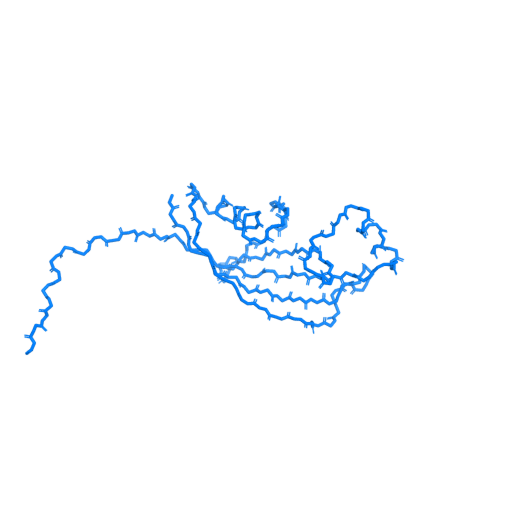1 95 THR A O 1
ATOM 814 N N . ALA A 1 96 ? 9.097 -3.752 -11.988 1.00 97.25 96 ALA A N 1
ATOM 815 C CA . ALA A 1 96 ? 8.361 -3.346 -10.804 1.00 97.25 96 ALA A CA 1
ATOM 816 C C . ALA A 1 96 ? 6.989 -4.024 -10.782 1.00 97.25 96 ALA A C 1
ATOM 818 O O . ALA A 1 96 ? 6.551 -4.623 -11.770 1.00 97.25 96 ALA A O 1
ATOM 819 N N . TYR A 1 97 ? 6.330 -3.933 -9.636 1.00 97.50 97 TYR A N 1
ATOM 820 C CA . TYR A 1 97 ? 5.029 -4.528 -9.408 1.00 97.50 97 TYR A CA 1
ATOM 821 C C . TYR A 1 97 ? 4.083 -3.494 -8.808 1.00 97.50 97 TYR A C 1
ATOM 823 O O . TYR A 1 97 ? 4.444 -2.791 -7.863 1.00 97.50 97 TYR A O 1
ATOM 831 N N . ALA A 1 98 ? 2.867 -3.411 -9.331 1.00 96.62 98 ALA A N 1
ATOM 832 C CA . ALA A 1 98 ? 1.799 -2.636 -8.727 1.00 96.62 98 ALA A CA 1
ATOM 833 C C . ALA A 1 98 ? 1.184 -3.470 -7.604 1.00 96.62 98 ALA A C 1
ATOM 835 O O . ALA A 1 98 ? 0.648 -4.550 -7.846 1.00 96.62 98 ALA A O 1
ATOM 836 N N . ASN A 1 99 ? 1.290 -2.985 -6.372 1.00 96.75 99 ASN A N 1
ATOM 837 C CA . ASN A 1 99 ? 0.614 -3.550 -5.217 1.00 96.75 99 ASN A CA 1
ATOM 838 C C . ASN A 1 99 ? -0.617 -2.697 -4.905 1.00 96.75 99 ASN A C 1
ATOM 840 O O . ASN A 1 99 ? -0.491 -1.583 -4.389 1.00 96.75 99 ASN A O 1
ATOM 844 N N . ARG A 1 100 ? -1.791 -3.212 -5.269 1.00 95.50 100 ARG A N 1
ATOM 845 C CA . ARG A 1 100 ? -3.084 -2.560 -5.069 1.00 95.50 100 ARG A CA 1
ATOM 846 C C . ARG A 1 100 ? -3.716 -3.036 -3.774 1.00 95.50 100 ARG A C 1
ATOM 848 O O . ARG A 1 100 ? -4.015 -4.223 -3.624 1.00 95.50 100 ARG A O 1
ATOM 855 N N . PHE A 1 101 ? -3.970 -2.092 -2.878 1.00 93.31 101 PHE A N 1
ATOM 856 C CA . PHE A 1 101 ? -4.672 -2.314 -1.623 1.00 93.31 101 PHE A CA 1
ATOM 857 C C . PHE A 1 101 ? -6.150 -1.995 -1.786 1.00 93.31 101 PHE A C 1
ATOM 859 O O . PHE A 1 101 ? -6.511 -0.920 -2.264 1.00 93.31 101 PHE A O 1
ATOM 866 N N . GLU A 1 102 ? -6.999 -2.877 -1.282 1.00 96.75 102 GLU A N 1
ATOM 867 C CA . GLU A 1 102 ? -8.403 -2.593 -1.015 1.00 96.75 102 GLU A CA 1
ATOM 868 C C . GLU A 1 102 ? -8.627 -2.715 0.484 1.00 96.75 102 GLU A C 1
ATOM 870 O O . GLU A 1 102 ? -8.349 -3.754 1.072 1.00 96.75 102 GLU A O 1
ATOM 875 N N . MET A 1 103 ? -9.071 -1.641 1.132 1.00 96.75 103 MET A N 1
ATOM 876 C CA . MET A 1 103 ? -9.140 -1.557 2.586 1.00 96.75 103 MET A CA 1
ATOM 877 C C . MET A 1 103 ? -10.538 -1.212 3.076 1.00 96.75 103 MET A C 1
ATOM 879 O O . MET A 1 103 ? -11.203 -0.315 2.560 1.00 96.75 103 MET A O 1
ATOM 883 N N . GLN A 1 104 ? -10.934 -1.851 4.171 1.00 96.31 104 GLN A N 1
ATOM 884 C CA . GLN A 1 104 ? -12.094 -1.470 4.966 1.00 96.31 104 GLN A CA 1
ATOM 885 C C . GLN A 1 104 ? -11.648 -1.098 6.375 1.00 96.31 104 GLN A C 1
ATOM 887 O O . GLN A 1 104 ? -10.893 -1.831 7.018 1.00 96.31 104 GLN A O 1
ATOM 892 N N . VAL A 1 105 ? -12.133 0.041 6.867 1.00 95.38 105 VAL A N 1
ATOM 893 C CA . VAL A 1 105 ? -11.725 0.606 8.156 1.00 95.38 105 VAL A CA 1
ATOM 894 C C . VAL A 1 105 ? -12.939 0.758 9.061 1.00 95.38 105 VAL A C 1
ATOM 896 O O . VAL A 1 105 ? -13.883 1.477 8.745 1.00 95.38 105 VAL A O 1
ATOM 899 N N . TYR A 1 106 ? -12.886 0.114 10.220 1.00 94.44 106 TYR A N 1
ATOM 900 C CA . TYR A 1 106 ? -13.960 0.103 11.204 1.00 94.44 106 TYR A CA 1
ATOM 901 C C . TYR A 1 106 ? -13.501 0.774 12.492 1.00 94.44 106 TYR A C 1
ATOM 903 O O . TYR A 1 106 ? -12.475 0.407 13.063 1.00 94.44 106 TYR A O 1
ATOM 911 N N . GLU A 1 107 ? -14.281 1.721 13.003 1.00 93.81 107 GLU A N 1
ATOM 912 C CA . GLU A 1 107 ? -14.077 2.239 14.354 1.00 93.81 107 GLU A CA 1
ATOM 913 C C . GLU A 1 107 ? -14.610 1.232 15.384 1.00 93.81 107 GLU A C 1
ATOM 915 O O . GLU A 1 107 ? -15.785 0.857 15.370 1.00 93.81 107 GLU A O 1
ATOM 920 N N . ILE A 1 108 ? -13.748 0.786 16.301 1.00 92.44 108 ILE A N 1
ATOM 921 C CA . ILE A 1 108 ? -14.130 -0.157 17.351 1.00 92.44 108 ILE A CA 1
ATOM 922 C C . ILE A 1 108 ? -14.615 0.615 18.574 1.00 92.44 108 ILE A C 1
ATOM 924 O O . ILE A 1 108 ? -13.827 1.155 19.358 1.00 92.44 108 ILE A O 1
ATOM 928 N N . ASN A 1 109 ? -15.924 0.571 18.790 1.00 86.94 109 ASN A N 1
ATOM 929 C CA . ASN A 1 109 ? -16.561 1.100 19.984 1.00 86.94 109 ASN A CA 1
ATOM 930 C C . ASN A 1 109 ? -16.668 0.015 21.062 1.00 86.94 109 ASN A C 1
ATOM 932 O O . ASN A 1 109 ? -17.306 -1.020 20.871 1.00 86.94 109 ASN A O 1
ATOM 936 N N . LYS A 1 110 ? -16.028 0.238 22.218 1.00 80.25 110 LYS A N 1
ATOM 937 C CA . LYS A 1 110 ? -16.169 -0.665 23.367 1.00 80.25 110 LYS A CA 1
ATOM 938 C C . LYS A 1 110 ? -17.561 -0.511 23.964 1.00 80.25 110 LYS A C 1
ATOM 940 O O . LYS A 1 110 ? -17.909 0.561 24.450 1.00 80.25 110 LYS A O 1
ATOM 945 N N . VAL A 1 111 ? -18.313 -1.604 23.988 1.00 79.88 111 VAL A N 1
ATOM 946 C CA . VAL A 1 111 ? -19.597 -1.678 24.684 1.00 79.88 111 VAL A CA 1
ATOM 947 C C . VAL A 1 111 ? -19.406 -2.490 25.959 1.00 79.88 111 VAL A C 1
ATOM 949 O O . VAL A 1 111 ? -19.002 -3.651 25.911 1.00 79.88 111 VAL A O 1
ATOM 952 N N . GLU A 1 112 ? -19.689 -1.881 27.108 1.00 80.25 112 GLU A N 1
ATOM 953 C CA . GLU A 1 112 ? -19.796 -2.614 28.367 1.00 80.25 112 GLU A CA 1
ATOM 954 C C . GLU A 1 112 ? -21.158 -3.306 28.422 1.00 80.25 112 GLU A C 1
ATOM 956 O O . GLU A 1 112 ? -22.201 -2.656 28.519 1.00 80.25 112 GLU A O 1
ATOM 961 N N . LEU A 1 113 ? -21.161 -4.636 28.368 1.00 75.31 113 LEU A N 1
ATOM 962 C CA . LEU A 1 113 ? -22.368 -5.413 28.613 1.00 75.31 113 LEU A CA 1
ATOM 963 C C . LEU A 1 113 ? -22.643 -5.426 30.123 1.00 75.31 113 LEU A C 1
ATOM 965 O O . LEU A 1 113 ? -21.980 -6.142 30.872 1.00 75.31 113 LEU A O 1
ATOM 969 N N . LYS A 1 114 ? -23.610 -4.625 30.581 1.00 67.06 114 LYS A N 1
ATOM 970 C CA . LYS A 1 114 ? -24.121 -4.703 31.957 1.00 67.06 114 LYS A CA 1
ATOM 971 C C . LYS A 1 114 ? -25.167 -5.815 32.043 1.00 67.06 114 LYS A C 1
ATOM 973 O O . LYS A 1 114 ? -26.131 -5.806 31.286 1.00 67.06 114 LYS A O 1
ATOM 978 N N . ASP A 1 115 ? -24.946 -6.760 32.955 1.00 57.88 115 ASP A N 1
ATOM 979 C CA . ASP A 1 115 ? -25.888 -7.809 33.362 1.00 57.88 115 ASP A CA 1
ATOM 980 C C . ASP A 1 115 ? -26.532 -8.610 32.217 1.00 57.88 115 ASP A C 1
ATOM 982 O O . ASP A 1 115 ? -27.757 -8.702 32.098 1.00 57.88 115 ASP A O 1
ATOM 986 N N . VAL A 1 116 ? -25.712 -9.287 31.405 1.00 63.12 116 VAL A N 1
ATOM 987 C CA . VAL A 1 116 ? -26.231 -10.412 30.616 1.00 63.12 116 VAL A CA 1
ATOM 988 C C . VAL A 1 116 ? -26.568 -11.522 31.607 1.00 63.12 116 VAL A C 1
ATOM 990 O O . VAL A 1 116 ? -25.691 -12.268 32.044 1.00 63.12 116 VAL A O 1
ATOM 993 N N . LYS A 1 117 ? -27.846 -11.634 31.987 1.00 59.88 117 LYS A N 1
ATOM 994 C CA . LYS A 1 117 ? -28.372 -12.875 32.559 1.00 59.88 117 LYS A CA 1
ATOM 995 C C . LYS A 1 117 ? -28.168 -13.955 31.504 1.00 59.88 117 LYS A C 1
ATOM 997 O O . LYS A 1 117 ? -28.974 -14.094 30.588 1.00 59.88 117 LYS A O 1
ATOM 1002 N N . LEU A 1 118 ? -27.055 -14.676 31.606 1.00 63.75 118 LEU A N 1
ATOM 1003 C CA . LEU A 1 118 ? -26.862 -15.923 30.888 1.00 63.75 118 LEU A CA 1
ATOM 1004 C C . LEU A 1 118 ? -28.024 -16.820 31.313 1.00 63.75 118 LEU A C 1
ATOM 1006 O O . LEU A 1 118 ? -28.170 -17.147 32.492 1.00 63.75 118 LEU A O 1
ATOM 1010 N N . TRP A 1 119 ? -28.920 -17.104 30.372 1.00 57.03 119 TRP A N 1
ATOM 1011 C CA . TRP A 1 119 ? -30.018 -18.030 30.587 1.00 57.03 119 TRP A CA 1
ATOM 1012 C C . TRP A 1 119 ? -29.396 -19.409 30.795 1.00 57.03 119 TRP A C 1
ATOM 1014 O O . TRP A 1 119 ? -29.029 -20.082 29.837 1.00 57.03 119 TRP A O 1
ATOM 1024 N N . ASN A 1 120 ? -29.215 -19.797 32.055 1.00 53.53 120 ASN A N 1
ATOM 1025 C CA . ASN A 1 120 ? -28.908 -21.174 32.404 1.00 53.53 120 ASN A CA 1
ATOM 1026 C C . ASN A 1 120 ? -30.190 -21.983 32.168 1.00 53.53 120 ASN A C 1
ATOM 1028 O O . ASN A 1 120 ? -31.185 -21.762 32.864 1.00 53.53 120 ASN A O 1
ATOM 1032 N N . HIS A 1 121 ? -30.171 -22.844 31.149 1.00 52.06 121 HIS A N 1
ATOM 1033 C CA . HIS A 1 121 ? -31.157 -23.909 30.963 1.00 52.06 121 HIS A CA 1
ATOM 1034 C C . HIS A 1 121 ? -30.853 -25.088 31.884 1.00 52.06 121 HIS A C 1
ATOM 1036 O O . HIS A 1 121 ? -29.653 -25.406 32.050 1.00 52.06 121 HIS A O 1
#

Secondary structure (DSSP, 8-state):
-EEEEEEEEEEEEEETTTEEEEEEEEEEEEEEEE-SSHHHHHHHHHHHTS-PPP-GGG-EEETTTTEEEEEEEE-TTSPBPPHHHHHHHTTTSS-EEEEEEEEEEEEE-------------

pLDDT: mean 92.22, std 9.6, range [52.06, 98.06]

Sequence (121 aa):
MTHLIYSDHNVFVDDFEEGEKDHVNFYENNAQVKAENLLQAIELYITEKLYYTFKKEYLYLDEGTHVIHYDVLVDNDQQELTEIERKQWEKGEITAYANRFEMQVYEINKVELKDVKLWNH

Organism: NCBI:txid2047982

Radius of gyration: 18.63 Å; chains: 1; bounding box: 47×36×54 Å